Protein AF-A0AA50WMS2-F1 (afdb_monomer_lite)

Radius of gyration: 15.93 Å; chains: 1; bounding box: 39×18×46 Å

Structure (mmCIF, N/CA/C/O backbone):
data_AF-A0AA50WMS2-F1
#
_entry.id   AF-A0AA50WMS2-F1
#
loop_
_atom_site.group_PDB
_atom_site.id
_atom_site.type_symbol
_atom_site.label_atom_id
_atom_site.label_alt_id
_atom_site.label_comp_id
_atom_site.label_asym_id
_atom_site.label_entity_id
_atom_site.label_seq_id
_atom_site.pdbx_PDB_ins_code
_atom_site.Cartn_x
_atom_site.Cartn_y
_atom_site.Cartn_z
_atom_site.occupancy
_atom_site.B_iso_or_equiv
_atom_site.auth_seq_id
_atom_site.auth_comp_id
_atom_site.auth_asym_id
_atom_site.auth_atom_id
_atom_site.pdbx_PDB_model_num
ATOM 1 N N . GLY A 1 1 ? -21.301 -10.385 22.436 1.00 83.38 1 GLY A N 1
ATOM 2 C CA . GLY A 1 1 ? -20.300 -9.335 22.150 1.00 83.38 1 GLY A CA 1
ATOM 3 C C . GLY A 1 1 ? -20.637 -8.655 20.837 1.00 83.38 1 GLY A C 1
ATOM 4 O O . GLY A 1 1 ? -21.402 -9.227 20.072 1.00 83.38 1 GLY A O 1
ATOM 5 N N . LEU A 1 2 ? -20.104 -7.457 20.589 1.00 93.88 2 LEU A N 1
ATOM 6 C CA . LEU A 1 2 ? -20.289 -6.724 19.329 1.00 93.88 2 LEU A CA 1
ATOM 7 C C . LEU A 1 2 ? -19.213 -7.138 18.312 1.00 93.88 2 LEU A C 1
ATOM 9 O O . LEU A 1 2 ? -18.041 -7.218 18.670 1.00 93.88 2 LEU A O 1
ATOM 13 N N . VAL A 1 3 ? -19.605 -7.379 17.060 1.00 96.06 3 VAL A N 1
ATOM 14 C CA . VAL A 1 3 ? -18.697 -7.712 15.949 1.00 96.06 3 VAL A CA 1
ATOM 15 C C . VAL A 1 3 ? -18.866 -6.667 14.850 1.00 96.06 3 VAL A C 1
ATOM 17 O O . VAL A 1 3 ? -19.989 -6.378 14.445 1.00 96.06 3 VAL A O 1
ATOM 20 N N . ILE A 1 4 ? -17.754 -6.107 14.368 1.00 94.38 4 ILE A N 1
ATOM 21 C CA . ILE A 1 4 ? -17.723 -5.128 13.273 1.00 94.38 4 ILE A CA 1
ATOM 22 C C . ILE A 1 4 ? -16.840 -5.691 12.159 1.00 94.38 4 ILE A C 1
ATOM 24 O O . ILE A 1 4 ? -15.709 -6.101 12.412 1.00 94.38 4 ILE A O 1
ATOM 28 N N . VAL A 1 5 ? -17.350 -5.693 10.928 1.00 95.44 5 VAL A N 1
ATOM 29 C CA . VAL A 1 5 ? -16.640 -6.185 9.739 1.00 95.44 5 VAL A CA 1
ATOM 30 C C . VAL A 1 5 ? -16.362 -5.014 8.798 1.00 95.44 5 VAL A C 1
ATOM 32 O O . VAL A 1 5 ? -17.275 -4.262 8.462 1.00 95.44 5 VAL A O 1
ATOM 35 N N . LYS A 1 6 ? -15.101 -4.859 8.371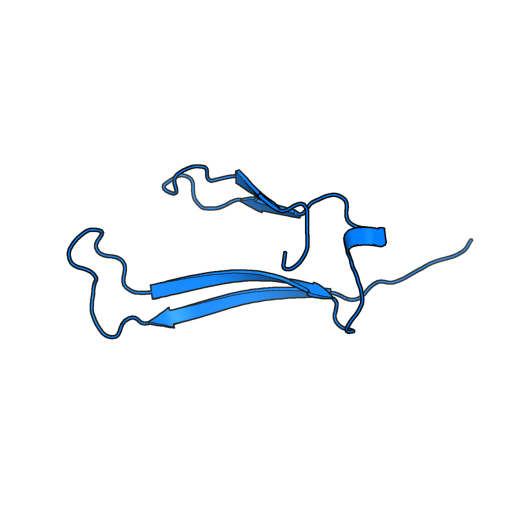 1.00 94.88 6 LYS A N 1
ATOM 36 C CA . LYS A 1 6 ? -14.648 -3.820 7.432 1.00 94.88 6 LYS A CA 1
ATOM 37 C C . LYS A 1 6 ? -14.067 -4.463 6.167 1.00 94.88 6 LYS A C 1
ATOM 39 O O . LYS A 1 6 ? -12.923 -4.916 6.198 1.00 94.88 6 LYS A O 1
ATOM 44 N N . PRO A 1 7 ? -14.844 -4.570 5.074 1.00 96.56 7 PRO A N 1
ATOM 45 C CA . PRO A 1 7 ? -14.369 -5.185 3.840 1.00 96.56 7 PRO A CA 1
ATOM 46 C C . PRO A 1 7 ? -13.330 -4.298 3.140 1.00 96.56 7 PRO A C 1
ATOM 48 O O . PRO A 1 7 ? -13.528 -3.093 2.978 1.00 96.56 7 PRO A O 1
ATOM 51 N N . ILE A 1 8 ? -12.238 -4.907 2.679 1.00 96.25 8 ILE A N 1
ATOM 52 C CA . ILE A 1 8 ? -11.138 -4.233 1.977 1.00 96.25 8 ILE A CA 1
ATOM 53 C C . ILE A 1 8 ? -10.849 -4.909 0.636 1.00 96.25 8 ILE A C 1
ATOM 55 O O . ILE A 1 8 ? -11.127 -6.091 0.443 1.00 96.25 8 ILE A O 1
ATOM 59 N N . VAL A 1 9 ? -10.242 -4.157 -0.275 1.00 96.88 9 VAL A N 1
ATOM 60 C CA . VAL A 1 9 ? -9.681 -4.646 -1.534 1.00 96.88 9 VAL A CA 1
ATOM 61 C C . VAL A 1 9 ? -8.193 -4.330 -1.537 1.00 96.88 9 VAL A C 1
ATOM 63 O O . VAL A 1 9 ? -7.794 -3.183 -1.338 1.00 96.88 9 VAL A O 1
ATOM 66 N N . TYR A 1 10 ? -7.373 -5.334 -1.810 1.00 96.81 10 TYR A N 1
ATOM 67 C CA . TYR A 1 10 ? -5.927 -5.193 -1.929 1.00 96.81 10 TYR A CA 1
ATOM 68 C C . TYR A 1 10 ? -5.446 -5.812 -3.239 1.00 96.81 10 TYR A C 1
ATOM 70 O O . TYR A 1 10 ? -6.135 -6.633 -3.844 1.00 96.81 10 TYR A O 1
ATOM 78 N N . GLY A 1 11 ? -4.271 -5.396 -3.693 1.00 97.12 11 GLY A N 1
ATOM 79 C CA . GLY A 1 11 ? -3.653 -5.933 -4.899 1.00 97.12 11 GLY A CA 1
ATOM 80 C C . GLY A 1 11 ? -2.678 -4.942 -5.504 1.00 97.12 11 GLY A C 1
ATOM 81 O O . GLY A 1 11 ? -2.207 -4.026 -4.829 1.00 97.12 11 GLY A O 1
ATOM 82 N N . ASN A 1 12 ? -2.390 -5.110 -6.790 1.00 97.56 12 ASN A N 1
ATOM 83 C CA . ASN A 1 12 ? -1.576 -4.173 -7.540 1.00 97.56 12 ASN A CA 1
ATOM 84 C C . ASN A 1 12 ? -2.167 -3.890 -8.922 1.00 97.56 12 ASN A C 1
ATOM 86 O O . ASN A 1 12 ? -2.884 -4.702 -9.501 1.00 97.56 12 ASN A O 1
ATOM 90 N N . LYS A 1 13 ? -1.823 -2.727 -9.466 1.00 96.62 13 LYS A N 1
ATOM 91 C CA . LYS A 1 13 ? -1.942 -2.434 -10.895 1.00 96.62 13 LYS A CA 1
ATOM 92 C C . LYS A 1 13 ? -0.544 -2.346 -11.470 1.00 96.62 13 LYS A C 1
ATOM 94 O O . LYS A 1 13 ? 0.342 -1.817 -10.806 1.00 96.62 13 LYS A O 1
ATOM 99 N N . ALA A 1 14 ? -0.350 -2.853 -12.678 1.00 97.00 14 ALA A N 1
ATOM 100 C CA . ALA A 1 14 ? 0.900 -2.722 -13.407 1.00 97.00 14 ALA A CA 1
ATOM 101 C C . ALA A 1 14 ? 0.615 -2.197 -14.811 1.00 97.00 14 ALA A C 1
ATOM 103 O O . ALA A 1 14 ? -0.377 -2.580 -15.432 1.00 97.00 14 ALA A O 1
ATOM 104 N N . ARG A 1 15 ? 1.484 -1.321 -15.306 1.00 96.50 15 ARG A N 1
ATOM 105 C CA . ARG A 1 15 ? 1.424 -0.782 -16.659 1.00 96.50 15 ARG A CA 1
ATOM 106 C C . ARG A 1 15 ? 2.768 -0.991 -17.330 1.00 96.50 15 ARG A C 1
ATOM 108 O O . ARG A 1 15 ? 3.803 -0.584 -16.809 1.00 96.50 15 ARG A O 1
ATOM 115 N N . TYR A 1 16 ? 2.731 -1.621 -18.497 1.00 95.69 16 TYR A N 1
ATOM 116 C CA . TYR A 1 16 ? 3.904 -1.786 -19.343 1.00 95.69 16 TYR A CA 1
ATOM 117 C C . TYR A 1 16 ? 4.309 -0.447 -19.970 1.00 95.69 16 TYR A C 1
ATOM 119 O O . TYR A 1 16 ? 3.455 0.295 -20.459 1.00 95.69 16 TYR A O 1
ATOM 127 N N . PHE A 1 17 ? 5.608 -0.149 -19.992 1.00 92.62 17 PHE A N 1
ATOM 128 C CA . PHE A 1 17 ? 6.143 1.087 -20.573 1.00 92.62 17 PHE A CA 1
ATOM 129 C C . PHE A 1 17 ? 6.146 1.107 -22.108 1.00 92.62 17 PHE A C 1
ATOM 131 O O . PHE A 1 17 ? 6.420 2.147 -22.699 1.00 92.62 17 PHE A O 1
ATOM 138 N N . GLY A 1 18 ? 5.895 -0.024 -22.773 1.00 93.31 18 GLY A N 1
ATOM 139 C CA . GLY A 1 18 ? 6.031 -0.153 -24.231 1.00 93.31 18 GLY A CA 1
ATOM 140 C C . GLY A 1 18 ? 7.464 -0.449 -24.685 1.00 93.31 18 GLY A C 1
ATOM 141 O O . GLY A 1 18 ? 7.666 -1.030 -25.746 1.00 93.31 18 GLY A O 1
ATOM 142 N N . LYS A 1 19 ? 8.460 -0.097 -23.866 1.00 92.00 19 LYS A N 1
ATOM 143 C CA . LYS A 1 19 ? 9.872 -0.432 -24.057 1.00 92.00 19 LYS A CA 1
ATOM 144 C C . LYS A 1 19 ? 10.579 -0.597 -22.716 1.00 92.00 19 LYS A C 1
ATOM 146 O O . LYS A 1 19 ? 10.124 -0.086 -21.695 1.00 92.00 19 LYS A O 1
ATOM 151 N N . LYS A 1 20 ? 11.709 -1.298 -22.719 1.00 92.81 20 LYS A N 1
ATOM 152 C CA . LYS A 1 20 ? 12.600 -1.369 -21.558 1.00 92.81 20 LYS A CA 1
ATOM 153 C C . LYS A 1 20 ? 13.232 0.008 -21.329 1.00 92.81 20 LYS A C 1
ATOM 155 O O . LYS A 1 20 ? 13.714 0.619 -22.280 1.00 92.81 20 LYS A O 1
ATOM 160 N N . ARG A 1 21 ? 13.213 0.501 -20.091 1.00 92.12 21 ARG A N 1
ATOM 161 C CA . ARG A 1 21 ? 13.897 1.742 -19.718 1.00 92.12 21 ARG A CA 1
ATOM 162 C C . ARG A 1 21 ? 15.406 1.520 -19.764 1.00 92.12 21 ARG A C 1
ATOM 164 O O . ARG A 1 21 ? 15.891 0.501 -19.282 1.00 92.12 21 ARG A O 1
ATOM 171 N N . GLU A 1 22 ? 16.133 2.451 -20.368 1.00 89.44 22 GLU A N 1
ATOM 172 C CA . GLU A 1 22 ? 17.568 2.285 -20.629 1.00 89.44 22 GLU A CA 1
ATOM 173 C C . GLU A 1 22 ? 18.419 2.395 -19.355 1.00 89.44 22 GLU A C 1
ATOM 175 O O . GLU A 1 22 ? 19.403 1.676 -19.227 1.00 89.44 22 GLU A O 1
ATOM 180 N N . GLU A 1 23 ? 18.006 3.221 -18.390 1.00 90.50 23 GLU A N 1
ATOM 181 C CA . GLU A 1 23 ? 18.776 3.512 -17.169 1.00 90.50 23 GLU A CA 1
ATOM 182 C C . GLU A 1 23 ? 18.833 2.343 -16.173 1.00 90.50 23 GLU A C 1
ATOM 184 O O . GLU A 1 23 ? 19.889 2.032 -15.631 1.00 90.50 23 GLU A O 1
ATOM 189 N N . ASP A 1 24 ? 17.694 1.701 -15.911 1.00 90.19 24 ASP A N 1
ATOM 190 C CA . ASP A 1 24 ? 17.529 0.698 -14.846 1.00 90.19 24 ASP A CA 1
ATOM 191 C C . ASP A 1 24 ? 17.014 -0.651 -15.374 1.00 90.19 24 ASP A C 1
ATOM 193 O O . ASP A 1 24 ? 16.896 -1.632 -14.639 1.00 90.19 24 ASP A O 1
ATOM 197 N N . GLY A 1 25 ? 16.695 -0.721 -16.666 1.00 92.00 25 GLY A N 1
ATOM 198 C CA . GLY A 1 25 ? 16.139 -1.908 -17.289 1.00 92.00 25 GLY A CA 1
ATOM 199 C C . GLY A 1 25 ? 14.699 -2.235 -16.893 1.00 92.00 25 GLY A C 1
ATOM 200 O O . GLY A 1 25 ? 14.223 -3.316 -17.253 1.00 92.00 25 GLY A O 1
ATOM 201 N N . HIS A 1 26 ? 13.987 -1.351 -16.192 1.00 94.00 26 HIS A N 1
ATOM 202 C CA . HIS A 1 26 ? 12.602 -1.590 -15.809 1.00 94.00 26 HIS A CA 1
ATOM 203 C C . HIS A 1 26 ? 11.667 -1.580 -17.023 1.00 94.00 26 HIS A C 1
ATOM 205 O O . HIS A 1 26 ? 11.820 -0.807 -17.969 1.00 94.00 26 HIS A O 1
ATOM 211 N N . THR A 1 27 ? 10.662 -2.453 -16.988 1.00 95.62 27 THR A N 1
ATOM 212 C CA . THR A 1 27 ? 9.691 -2.635 -18.080 1.00 95.62 27 THR A CA 1
ATOM 213 C C . THR A 1 27 ? 8.285 -2.183 -17.709 1.00 95.62 27 THR A C 1
ATOM 215 O O . THR A 1 27 ? 7.493 -1.875 -18.596 1.00 95.62 27 THR A O 1
ATOM 218 N N . HIS A 1 28 ? 7.972 -2.138 -16.416 1.00 96.62 28 HIS A N 1
ATOM 219 C CA . HIS A 1 28 ? 6.650 -1.803 -15.910 1.00 96.62 28 HIS A CA 1
ATOM 220 C C . HIS A 1 28 ? 6.754 -0.808 -14.762 1.00 96.62 28 HIS A C 1
ATOM 222 O O . HIS A 1 28 ? 7.666 -0.888 -13.938 1.00 96.62 28 HIS A O 1
ATOM 228 N N . GLU A 1 29 ? 5.762 0.068 -14.666 1.00 96.12 29 GLU A N 1
ATOM 229 C CA . GLU A 1 29 ? 5.399 0.689 -13.398 1.00 96.12 29 GLU A CA 1
ATOM 230 C C . GLU A 1 29 ? 4.325 -0.154 -12.736 1.00 96.12 29 GLU A C 1
ATOM 232 O O . GLU A 1 29 ? 3.499 -0.784 -13.402 1.00 96.12 29 GLU A O 1
ATOM 237 N N . TRP A 1 30 ? 4.329 -0.168 -11.413 1.00 96.94 30 TRP A N 1
ATOM 238 C CA . TRP A 1 30 ? 3.295 -0.836 -10.655 1.00 96.94 30 TRP A CA 1
ATOM 239 C C . TRP A 1 30 ? 2.977 -0.066 -9.382 1.00 96.94 30 TRP A C 1
ATOM 241 O O . TRP A 1 30 ? 3.806 0.653 -8.827 1.00 96.94 30 TRP A O 1
ATOM 251 N N . THR A 1 31 ? 1.744 -0.223 -8.927 1.00 96.81 31 THR A N 1
ATOM 252 C CA . THR A 1 31 ? 1.235 0.369 -7.695 1.00 96.81 31 THR A CA 1
ATOM 253 C C . THR A 1 31 ? 0.544 -0.730 -6.917 1.00 96.81 31 THR A C 1
ATOM 255 O O . THR A 1 31 ? -0.468 -1.258 -7.376 1.00 96.81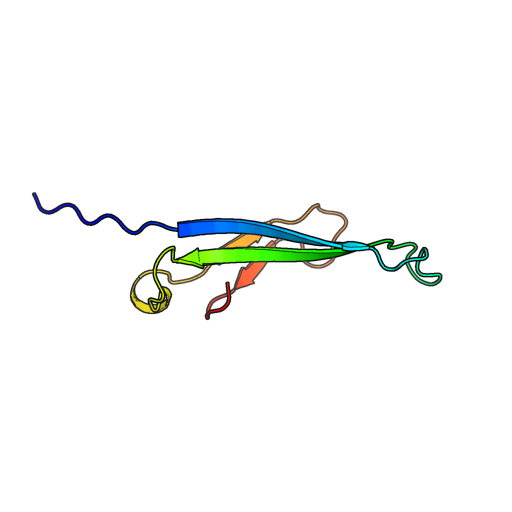 31 THR A O 1
ATOM 258 N N . VAL A 1 32 ? 1.106 -1.094 -5.768 1.00 97.44 32 VAL A N 1
ATOM 259 C CA . VAL A 1 32 ? 0.436 -1.929 -4.765 1.00 97.44 32 VAL A CA 1
ATOM 260 C C . VAL A 1 32 ? -0.454 -1.032 -3.909 1.00 97.44 32 VAL A C 1
ATOM 262 O O . VAL A 1 32 ? -0.091 0.117 -3.674 1.00 97.44 32 VAL A O 1
ATOM 265 N N . TYR A 1 33 ? -1.620 -1.519 -3.497 1.00 96.50 33 TYR A 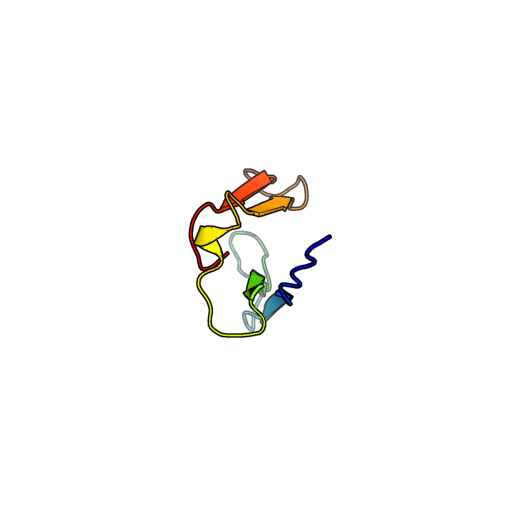N 1
ATOM 266 C CA . TYR A 1 33 ? -2.565 -0.720 -2.723 1.00 96.50 33 TYR A CA 1
ATOM 267 C C . TYR A 1 33 ? -3.399 -1.565 -1.762 1.00 96.50 33 TYR A C 1
ATOM 269 O O . TYR A 1 33 ? -3.619 -2.764 -1.974 1.00 96.50 33 TYR A O 1
ATOM 277 N N . VAL A 1 34 ? -3.938 -0.891 -0.749 1.00 96.25 34 VAL A N 1
ATOM 278 C CA . VAL A 1 34 ? -5.043 -1.363 0.086 1.00 96.25 34 VAL A CA 1
ATOM 279 C C . VAL A 1 34 ? -6.091 -0.260 0.144 1.00 96.25 34 VAL A C 1
ATOM 281 O O . VAL A 1 34 ? -5.815 0.873 0.526 1.00 96.25 34 VAL A O 1
ATOM 284 N N . LYS A 1 35 ? -7.328 -0.583 -0.217 1.00 94.69 35 LYS A N 1
ATOM 285 C CA . LYS A 1 35 ? -8.441 0.366 -0.184 1.00 94.69 35 LYS A CA 1
ATOM 286 C C . LYS A 1 35 ? -9.668 -0.265 0.465 1.00 94.69 35 LYS A C 1
ATOM 288 O O . LYS A 1 35 ? -9.825 -1.485 0.389 1.00 94.69 35 LYS A O 1
ATOM 293 N N . PRO A 1 36 ? -10.553 0.528 1.074 1.00 95.62 36 PRO A N 1
ATOM 294 C CA . PRO A 1 36 ? -11.811 -0.005 1.561 1.00 95.62 36 PRO A CA 1
ATOM 295 C C . PRO A 1 36 ? -12.690 -0.419 0.376 1.00 95.62 36 PRO A C 1
ATOM 297 O O . PRO A 1 36 ? -12.555 0.100 -0.737 1.00 95.62 36 PRO A O 1
ATOM 300 N N . TYR A 1 37 ? -13.561 -1.401 0.596 1.00 94.44 37 TYR A N 1
ATOM 301 C CA . TYR A 1 37 ? -14.511 -1.833 -0.430 1.00 94.44 37 TYR A CA 1
ATOM 302 C C . TYR A 1 37 ? -15.561 -0.747 -0.706 1.00 94.44 37 TYR A C 1
ATOM 304 O O . TYR A 1 37 ? -15.857 -0.446 -1.861 1.00 94.44 37 TYR A O 1
ATOM 312 N N . ALA A 1 38 ? -16.084 -0.132 0.357 1.00 92.88 38 ALA A N 1
ATOM 313 C CA . ALA A 1 38 ? -16.913 1.067 0.283 1.00 92.88 38 ALA A CA 1
ATOM 314 C C . ALA A 1 38 ? -16.037 2.327 0.350 1.00 92.88 38 ALA A C 1
ATOM 316 O O . ALA A 1 38 ? -14.932 2.283 0.879 1.00 92.88 38 ALA A O 1
ATOM 317 N N . ASN A 1 39 ? -16.519 3.462 -0.161 1.00 90.00 39 ASN A N 1
ATOM 318 C CA . ASN A 1 39 ? -15.791 4.731 -0.078 1.00 90.00 39 ASN A CA 1
ATOM 319 C C . ASN A 1 39 ? -15.858 5.307 1.352 1.00 90.00 39 ASN A C 1
ATOM 321 O O . ASN A 1 39 ? -16.700 6.154 1.640 1.00 90.00 39 ASN A O 1
ATOM 325 N N . GLU A 1 40 ? -15.006 4.807 2.248 1.00 91.06 40 GLU A N 1
ATOM 326 C CA . GLU A 1 40 ? -14.879 5.252 3.642 1.00 91.06 40 GLU A CA 1
ATOM 327 C C . GLU A 1 40 ? -13.442 5.678 3.974 1.00 91.06 40 GLU A C 1
ATOM 329 O O . GLU A 1 40 ? -12.489 5.319 3.281 1.00 91.06 40 GLU A O 1
ATOM 334 N N . ASP A 1 41 ? -13.273 6.444 5.051 1.00 91.19 41 ASP A N 1
ATOM 335 C CA . ASP A 1 41 ? -11.946 6.810 5.539 1.00 91.19 41 ASP A CA 1
ATOM 336 C C . ASP A 1 41 ? -11.392 5.723 6.468 1.00 91.19 41 ASP A C 1
ATOM 338 O O . ASP A 1 41 ? -11.799 5.587 7.625 1.00 91.19 41 ASP A O 1
ATOM 342 N N . MET A 1 42 ? -10.427 4.954 5.960 1.00 92.12 42 MET A N 1
ATOM 343 C CA . MET A 1 42 ? -9.772 3.917 6.753 1.00 92.12 42 MET A CA 1
ATOM 344 C C . MET A 1 42 ? -8.829 4.468 7.825 1.00 92.12 42 MET A C 1
ATOM 346 O O . MET A 1 42 ? -8.476 3.729 8.744 1.00 92.12 42 MET A O 1
ATOM 350 N N . SER A 1 43 ? -8.414 5.736 7.746 1.00 92.50 43 SER A N 1
ATOM 351 C CA . SER A 1 43 ? -7.483 6.322 8.719 1.00 92.50 43 SER A CA 1
ATOM 352 C C . SER A 1 43 ? -8.072 6.409 10.130 1.00 92.50 43 SER A C 1
ATOM 354 O O . SER A 1 43 ? -7.329 6.427 11.111 1.00 92.50 43 SER A O 1
ATOM 356 N N . ALA A 1 44 ? -9.403 6.350 10.245 1.00 93.19 44 ALA A N 1
ATOM 357 C CA . ALA A 1 44 ? -10.118 6.293 11.515 1.00 93.19 44 ALA A CA 1
ATOM 358 C C . ALA A 1 44 ? -9.834 5.014 12.326 1.00 93.19 44 ALA A C 1
ATOM 360 O O . ALA A 1 44 ? -9.961 5.027 13.549 1.00 93.19 44 ALA A O 1
ATOM 361 N N . TYR A 1 45 ? -9.456 3.910 11.670 1.00 93.25 45 TYR A N 1
ATOM 362 C CA . TYR A 1 45 ? -9.210 2.619 12.330 1.00 93.25 45 TYR A CA 1
ATOM 363 C C . TYR A 1 45 ? -7.904 1.927 11.906 1.00 93.25 45 TYR A C 1
ATOM 365 O O . TYR A 1 45 ? -7.475 0.979 12.564 1.00 93.25 45 TYR A O 1
ATOM 373 N N . ILE A 1 46 ? -7.226 2.405 10.857 1.00 93.50 46 ILE A N 1
ATOM 374 C CA . ILE A 1 46 ? -5.899 1.943 10.434 1.00 93.50 46 ILE A CA 1
ATOM 375 C C . ILE A 1 46 ? -4.853 3.006 10.777 1.00 93.50 46 ILE A C 1
ATOM 377 O O . ILE A 1 46 ? -4.809 4.081 10.187 1.00 93.50 46 ILE A O 1
ATOM 381 N N . LYS A 1 47 ? -3.930 2.660 11.684 1.00 95.44 47 LYS A N 1
ATOM 382 C CA . LYS A 1 47 ? -2.803 3.532 12.059 1.00 95.44 47 LYS A CA 1
ATOM 383 C C . LYS A 1 47 ? -1.759 3.677 10.945 1.00 95.44 47 LYS A C 1
ATOM 385 O O . LYS A 1 47 ? -1.179 4.747 10.780 1.00 95.44 47 LYS A O 1
ATOM 390 N N . LYS A 1 48 ? -1.439 2.578 10.255 1.00 95.62 48 LYS A N 1
ATOM 391 C CA . LYS A 1 48 ? -0.460 2.521 9.157 1.00 95.62 48 LYS A CA 1
ATOM 392 C C . LYS A 1 48 ? -0.547 1.199 8.400 1.00 95.62 48 LYS A C 1
ATOM 394 O O . LYS A 1 48 ? -0.893 0.179 8.991 1.00 95.62 48 LYS A O 1
ATOM 399 N N . VAL A 1 49 ? -0.137 1.216 7.137 1.00 96.81 49 VAL A N 1
ATOM 400 C CA . VAL A 1 49 ? 0.022 0.040 6.275 1.00 96.81 49 VAL A CA 1
ATOM 401 C C . VAL A 1 49 ? 1.501 -0.138 5.951 1.00 96.81 49 VAL A C 1
ATOM 403 O O . VAL A 1 49 ? 2.209 0.826 5.668 1.00 96.81 49 VAL A O 1
ATOM 406 N N . HIS A 1 50 ? 1.981 -1.374 6.046 1.00 97.25 50 HIS A N 1
ATOM 407 C CA . HIS A 1 50 ? 3.347 -1.742 5.693 1.00 97.25 50 HIS A CA 1
ATOM 408 C C . HIS A 1 50 ? 3.334 -2.520 4.375 1.00 97.25 50 HIS A C 1
ATOM 410 O O . HIS A 1 50 ? 2.722 -3.582 4.296 1.00 97.25 50 HIS A O 1
ATOM 416 N N . PHE A 1 51 ? 4.060 -2.030 3.374 1.00 97.19 51 PHE A N 1
ATOM 417 C CA . PHE A 1 51 ? 4.334 -2.747 2.133 1.00 97.19 51 PHE A CA 1
ATOM 418 C C . PHE A 1 51 ? 5.774 -3.241 2.161 1.00 97.19 51 PHE A C 1
ATOM 420 O O . PHE A 1 51 ? 6.713 -2.453 2.035 1.00 97.19 51 PHE A O 1
ATOM 427 N N . LYS A 1 52 ? 5.942 -4.551 2.356 1.00 96.94 52 LYS A N 1
ATOM 428 C CA . LYS A 1 52 ? 7.241 -5.218 2.269 1.00 96.94 52 LYS A CA 1
ATOM 429 C C . LYS A 1 52 ? 7.498 -5.625 0.820 1.00 96.94 52 LYS A C 1
ATOM 431 O O . LYS A 1 52 ? 6.829 -6.507 0.290 1.00 96.94 52 LYS A O 1
ATOM 436 N N . LEU A 1 53 ? 8.450 -4.953 0.193 1.00 96.94 53 LEU A N 1
ATOM 437 C CA . LEU A 1 53 ? 8.928 -5.211 -1.157 1.00 96.94 53 LEU A CA 1
ATOM 438 C C . LEU A 1 53 ? 10.075 -6.228 -1.130 1.00 96.94 53 LEU A C 1
ATOM 440 O O . LEU A 1 53 ? 10.605 -6.566 -0.070 1.00 96.94 53 LEU A O 1
ATOM 444 N N . HIS A 1 54 ? 10.468 -6.700 -2.311 1.00 96.56 54 HIS A N 1
ATOM 445 C CA . HIS A 1 54 ? 11.664 -7.524 -2.462 1.00 96.56 54 HIS A CA 1
ATOM 446 C C . HIS A 1 54 ? 12.919 -6.754 -2.014 1.00 96.56 54 HIS A C 1
ATOM 448 O O . HIS A 1 54 ? 13.005 -5.541 -2.198 1.00 96.56 54 HIS A O 1
ATOM 454 N N . GLU A 1 55 ? 13.905 -7.451 -1.451 1.00 95.56 55 GLU A N 1
ATOM 455 C CA . GLU A 1 55 ? 15.078 -6.845 -0.795 1.00 95.56 55 GLU A CA 1
ATOM 456 C C . GLU A 1 55 ? 15.984 -6.048 -1.743 1.00 95.56 55 GLU A C 1
ATOM 458 O O . GLU A 1 55 ? 16.727 -5.177 -1.304 1.00 95.56 55 GLU A O 1
ATOM 463 N N . SER A 1 56 ? 15.872 -6.284 -3.052 1.00 94.62 56 SER A N 1
ATOM 464 C CA . SER A 1 56 ? 16.556 -5.490 -4.080 1.00 94.62 56 SER A CA 1
ATOM 465 C C . SER A 1 56 ? 16.032 -4.053 -4.198 1.00 94.62 56 SER A C 1
ATOM 467 O O . SER A 1 56 ? 16.688 -3.215 -4.812 1.00 94.62 56 SER A O 1
ATOM 469 N N . TYR A 1 57 ? 14.844 -3.754 -3.664 1.00 93.88 57 TYR A N 1
ATOM 470 C CA . TYR A 1 57 ? 14.298 -2.402 -3.672 1.00 93.88 57 TYR A CA 1
ATOM 471 C C . TYR A 1 57 ? 14.901 -1.572 -2.545 1.00 93.88 57 TYR A C 1
ATOM 473 O O . TYR A 1 57 ? 14.915 -1.978 -1.384 1.00 93.88 57 TYR A O 1
ATOM 481 N N . ALA A 1 58 ? 15.306 -0.344 -2.871 1.00 93.75 58 ALA A N 1
ATOM 482 C CA . ALA A 1 58 ? 15.711 0.625 -1.865 1.00 93.75 58 ALA A CA 1
ATOM 483 C C . ALA A 1 58 ? 14.573 0.854 -0.857 1.00 93.75 58 ALA A C 1
ATOM 485 O O . ALA A 1 58 ? 13.434 1.139 -1.247 1.00 93.75 58 ALA A O 1
ATOM 486 N N . ASN A 1 59 ? 14.893 0.747 0.434 1.00 94.31 59 ASN A N 1
ATOM 487 C CA . ASN A 1 59 ? 13.922 0.756 1.527 1.00 94.31 59 ASN A CA 1
ATOM 488 C C . ASN A 1 59 ? 12.762 -0.234 1.271 1.00 94.31 59 ASN A C 1
ATOM 490 O O . ASN A 1 59 ? 11.653 0.195 0.938 1.00 94.31 59 ASN A O 1
ATOM 494 N N . PRO A 1 60 ? 12.997 -1.553 1.396 1.00 95.69 60 PRO A N 1
ATOM 495 C CA . PRO A 1 60 ? 11.999 -2.557 1.037 1.00 95.69 60 PRO A CA 1
ATOM 496 C C . PRO A 1 60 ? 10.775 -2.515 1.958 1.00 95.69 60 PRO A C 1
ATOM 498 O O . PRO A 1 60 ? 9.699 -2.927 1.554 1.00 95.69 60 PRO A O 1
ATOM 501 N N . ASN A 1 61 ? 10.890 -1.971 3.172 1.00 96.62 61 ASN A N 1
ATOM 502 C CA . ASN A 1 61 ? 9.766 -1.814 4.092 1.00 96.62 61 ASN A CA 1
ATOM 503 C C . ASN A 1 61 ? 9.177 -0.402 3.989 1.00 96.62 61 ASN A C 1
ATOM 505 O O . ASN A 1 61 ? 9.539 0.500 4.746 1.00 96.62 61 ASN A O 1
ATOM 509 N N 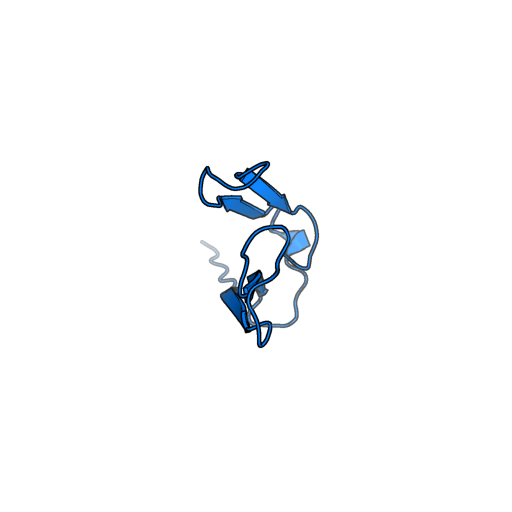. ARG A 1 62 ? 8.237 -0.203 3.063 1.00 96.62 62 ARG A N 1
ATOM 510 C CA . ARG A 1 62 ? 7.533 1.076 2.903 1.00 96.62 62 ARG A CA 1
ATOM 511 C C . ARG A 1 62 ? 6.376 1.160 3.894 1.00 96.62 62 ARG A C 1
ATOM 513 O O . ARG A 1 62 ? 5.593 0.223 4.015 1.00 96.62 62 ARG A O 1
ATOM 520 N N . ILE A 1 63 ? 6.258 2.282 4.599 1.00 96.88 63 ILE A N 1
ATOM 521 C CA . ILE A 1 63 ? 5.202 2.513 5.591 1.00 96.88 63 ILE A CA 1
ATOM 522 C C . ILE A 1 63 ? 4.357 3.700 5.139 1.00 96.88 63 ILE A C 1
ATOM 524 O O . ILE A 1 63 ? 4.885 4.796 4.970 1.00 96.88 63 ILE A O 1
ATOM 528 N N . VAL A 1 64 ? 3.051 3.485 4.991 1.00 96.50 64 VAL A N 1
ATOM 529 C CA . VAL A 1 64 ? 2.078 4.516 4.612 1.00 96.50 64 VAL A CA 1
ATOM 530 C C . VAL A 1 64 ? 1.122 4.755 5.777 1.00 96.50 64 VAL A C 1
ATOM 532 O O . VAL A 1 64 ? 0.499 3.825 6.284 1.00 96.50 64 VAL A O 1
ATOM 535 N N . THR A 1 65 ? 1.027 6.000 6.243 1.00 94.38 65 THR A N 1
ATOM 536 C CA . THR A 1 65 ? 0.220 6.379 7.419 1.00 94.38 65 THR A CA 1
ATOM 537 C C . THR A 1 65 ? -1.087 7.081 7.062 1.00 94.38 65 THR A C 1
ATOM 539 O O . THR A 1 65 ? -1.974 7.160 7.907 1.00 94.38 65 THR A O 1
ATOM 542 N N . LYS A 1 66 ? -1.237 7.566 5.824 1.00 92.81 66 LYS A N 1
ATOM 543 C CA . LYS A 1 66 ? -2.417 8.301 5.349 1.00 92.81 66 LYS A CA 1
ATOM 544 C C . LYS A 1 66 ? -2.906 7.729 4.015 1.00 92.81 66 LYS A C 1
ATOM 546 O O . LYS A 1 66 ? -2.057 7.333 3.219 1.00 92.81 66 LYS A O 1
ATOM 551 N N . PRO A 1 67 ? -4.224 7.709 3.755 1.00 90.62 67 PRO A N 1
ATOM 552 C CA . PRO A 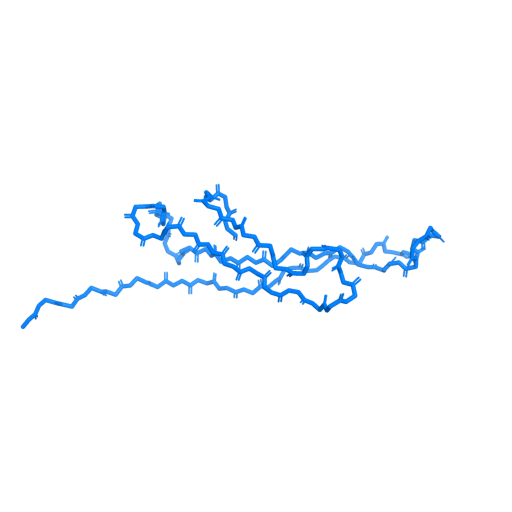1 67 ? -4.758 7.271 2.472 1.00 90.62 67 PRO A CA 1
ATOM 553 C C . PRO A 1 67 ? -4.337 8.228 1.336 1.00 90.62 67 PRO A C 1
ATOM 555 O O . PRO A 1 67 ? -4.170 9.425 1.589 1.00 90.62 67 PRO A O 1
ATOM 558 N N . PRO A 1 68 ? -4.212 7.745 0.083 1.00 90.19 68 PRO A N 1
ATOM 559 C CA . PRO A 1 68 ? -4.374 6.353 -0.352 1.00 90.19 68 PRO A CA 1
ATOM 560 C C . PRO A 1 68 ? -3.218 5.458 0.126 1.00 90.19 68 PRO A C 1
ATOM 562 O O . PRO A 1 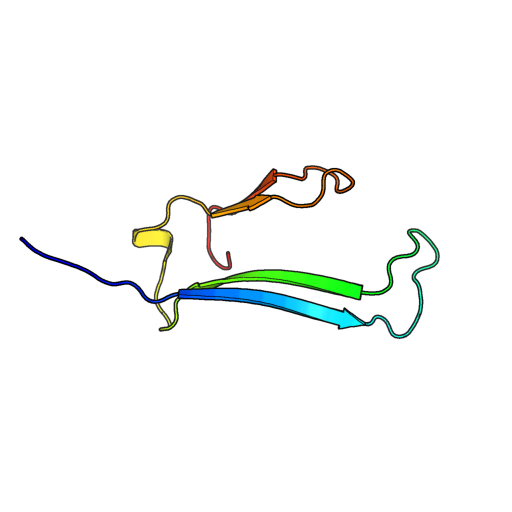68 ? -2.057 5.852 0.036 1.00 90.19 68 PRO A O 1
ATOM 565 N N . TYR A 1 69 ? -3.567 4.275 0.649 1.00 90.38 69 TYR A N 1
ATOM 566 C CA . TYR A 1 69 ? -2.611 3.292 1.161 1.00 90.38 69 TYR A CA 1
ATOM 567 C C . TYR A 1 69 ? -2.100 2.384 0.051 1.00 90.38 69 TYR A C 1
ATOM 569 O O . TYR A 1 69 ? -2.934 1.764 -0.653 1.00 90.38 69 TYR A O 1
#

Organism: NCBI:txid2839166

Foldseek 3Di:
DDDDDWAKDWDKDKDAPVDQDPPPRDGIDMDTFIGTPDPDFCLVPDQWDWQQADPPDDPRTDIGRGPRD

InterPro domains:
  IPR005033 YEATS [PTHR47573] (2-69)
  IPR038704 YEATS superfamily [G3DSA:2.60.40.1970] (2-69)
  IPR055129 YEATS domain [PF03366] (25-69)
  IPR055129 YEATS domain [PS51037] (1-69)

Secondary structure (DSSP, 8-state):
-------EEEEEEEEE-SS--TTT---EEEEEEEEESSS--GGGT---EEEE--TTSSSSEEEE-SS--

pLDDT: mean 94.44, std 2.62, range [83.38, 97.56]

Sequence (69 aa):
GLVIVKPIVYGNKARYFGKKREEDGHTHEWTVYVKPYANEDMSAYIKKVHFKLHESYANPNRIVTKPPY